Protein AF-A0A355BCC2-F1 (afdb_monomer)

Foldseek 3Di:
DVVQDDCSLVPDPPVSSVVVVVVVVVVVCQVPDPVNVVQLVVCCVPQNPCSNVVSVVVVVVVCLVPVVVPDPDHPVRVVVVVLVVCVVCVVVDDPVCNVCSVVSD

Radius of gyration: 16.19 Å; Cα contacts (8 Å, |Δi|>4): 35; chains: 1; bounding box: 36×30×34 Å

Solvent-accessible surface area (backbone atoms only — not comparable to full-atom values): 6188 Å² total; per-residue (Å²): 96,87,90,54,56,91,71,60,48,72,82,48,59,69,71,58,33,53,51,37,52,50,50,54,51,52,51,53,51,48,68,68,29,67,68,49,46,51,57,28,55,76,35,28,88,85,44,47,86,50,16,55,61,53,48,50,54,51,50,52,49,53,48,64,74,50,37,75,83,79,39,93,65,53,68,68,58,51,53,54,51,51,52,50,52,50,62,79,44,43,89,79,48,53,73,69,53,57,70,47,48,76,78,77,107

Sequence (105 aa):
ADGIRGHDYLIYPDGIRKGIILHRYIDTFTDAHTIFRTSKHRLHERYGHYSGVVIDILYDHFLAKNWTYYSTESLKCFVKRFYALLCENFNILSQKTQRILPTMI

Secondary structure (DSSP, 8-state):
-TTS-TTGGGGS-HHHHHHHHHHHHHHHHHHH-HHHHHHHHHHHHHHGGGHHHHHHHHHHHHHHHTGGGT-SS-HHHHHHHHHHHHHHTGGGS-HHHHHHHHHH-

pLDDT: mean 94.12, std 3.87, range [73.25, 98.12]

Mean predicted aligned error: 3.52 Å

Structure (mmCIF, N/CA/C/O backbone):
data_AF-A0A355BCC2-F1
#
_entry.id   AF-A0A355BCC2-F1
#
loop_
_atom_site.group_PDB
_atom_site.id
_atom_site.type_symbol
_atom_site.label_atom_id
_atom_site.label_alt_id
_atom_site.label_comp_id
_atom_site.label_asym_id
_atom_site.label_entity_id
_atom_site.label_seq_id
_atom_site.pdbx_PDB_ins_code
_atom_site.Cartn_x
_atom_site.Cartn_y
_atom_site.Cartn_z
_atom_site.occupancy
_atom_site.B_iso_or_equiv
_atom_site.auth_seq_id
_atom_site.auth_comp_id
_atom_site.auth_asym_id
_atom_site.auth_atom_id
_atom_site.pdbx_PDB_model_num
ATOM 1 N N . ALA A 1 1 ? -9.805 -0.888 0.073 1.00 73.25 1 ALA A N 1
ATOM 2 C CA . ALA A 1 1 ? -10.478 -0.433 -1.160 1.00 73.25 1 ALA A CA 1
ATOM 3 C C . ALA A 1 1 ? -10.664 -1.584 -2.148 1.00 73.25 1 ALA A C 1
ATOM 5 O O . ALA A 1 1 ? -11.704 -1.654 -2.787 1.00 73.25 1 ALA A O 1
ATOM 6 N N . ASP A 1 2 ? -9.716 -2.519 -2.205 1.00 79.06 2 ASP A N 1
ATOM 7 C CA . ASP A 1 2 ? -9.642 -3.610 -3.194 1.00 79.06 2 ASP A CA 1
ATOM 8 C C . ASP A 1 2 ? -10.858 -4.542 -3.202 1.00 79.06 2 ASP A C 1
ATOM 10 O O . ASP A 1 2 ? -11.262 -5.053 -4.241 1.00 79.06 2 ASP A O 1
ATOM 14 N N . GLY A 1 3 ? -11.474 -4.756 -2.035 1.00 82.81 3 GLY A N 1
ATOM 15 C CA . GLY A 1 3 ? -12.681 -5.578 -1.910 1.00 82.81 3 GLY A CA 1
ATOM 16 C C . GLY A 1 3 ? -13.973 -4.892 -2.365 1.00 82.81 3 GLY A C 1
ATOM 17 O O . GLY A 1 3 ? -15.001 -5.556 -2.448 1.00 82.81 3 GLY A O 1
ATOM 18 N N . ILE A 1 4 ? -13.941 -3.584 -2.636 1.00 86.88 4 ILE A N 1
ATOM 19 C CA . ILE A 1 4 ? -15.114 -2.782 -2.999 1.00 86.88 4 ILE A CA 1
ATOM 20 C C . ILE A 1 4 ? -15.127 -2.657 -4.521 1.00 86.88 4 ILE A C 1
ATOM 22 O O . ILE A 1 4 ? -14.221 -2.055 -5.102 1.00 86.88 4 ILE A O 1
ATOM 26 N N . ARG A 1 5 ? -16.134 -3.236 -5.182 1.00 87.88 5 ARG A N 1
ATOM 27 C CA . ARG A 1 5 ? -16.194 -3.322 -6.648 1.00 87.88 5 ARG A CA 1
ATOM 28 C C . ARG A 1 5 ? -16.913 -2.113 -7.238 1.00 87.88 5 ARG A C 1
ATOM 30 O O . ARG A 1 5 ? -17.816 -1.558 -6.628 1.00 87.88 5 ARG A O 1
ATOM 37 N N . GLY A 1 6 ? -16.490 -1.675 -8.425 1.00 89.94 6 GLY A N 1
ATOM 38 C CA . GLY A 1 6 ?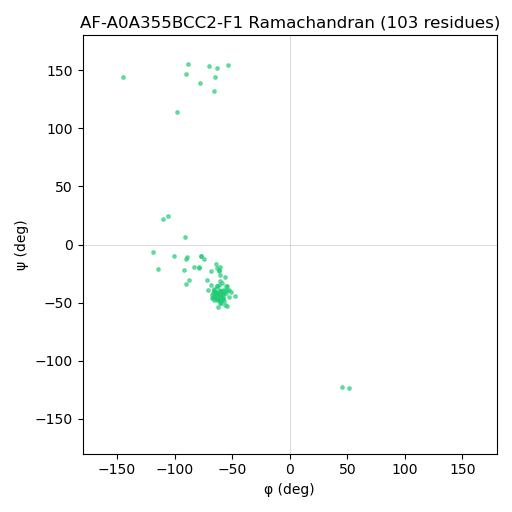 -17.177 -0.631 -9.197 1.00 89.94 6 GLY A CA 1
ATOM 39 C C . GLY A 1 6 ? -17.605 0.584 -8.362 1.00 89.94 6 GLY A C 1
ATOM 40 O O . GLY A 1 6 ? -16.766 1.214 -7.707 1.00 89.94 6 GLY A O 1
ATOM 41 N N . HIS A 1 7 ? -18.911 0.867 -8.382 1.00 90.94 7 HIS A N 1
ATOM 42 C CA . HIS A 1 7 ? -19.565 1.977 -7.682 1.00 90.94 7 HIS A CA 1
ATOM 43 C C . HIS A 1 7 ? -20.063 1.627 -6.270 1.00 90.94 7 HIS A C 1
ATOM 45 O O . HIS A 1 7 ? -20.661 2.481 -5.620 1.00 90.94 7 HIS A O 1
ATOM 51 N N . ASP A 1 8 ? -19.769 0.432 -5.747 1.00 92.19 8 ASP A N 1
ATOM 52 C CA . ASP A 1 8 ? -20.201 0.010 -4.405 1.00 92.19 8 ASP A CA 1
ATOM 53 C C . ASP A 1 8 ? -19.652 0.933 -3.308 1.00 92.19 8 ASP A C 1
ATOM 55 O O . ASP A 1 8 ? -20.203 1.009 -2.217 1.00 92.19 8 ASP A O 1
ATOM 59 N N . TYR A 1 9 ? -18.594 1.700 -3.597 1.00 91.38 9 TYR A N 1
ATOM 60 C CA . TYR A 1 9 ? -18.071 2.699 -2.670 1.00 91.38 9 TYR A CA 1
ATOM 61 C C . TYR A 1 9 ? -19.091 3.804 -2.345 1.00 91.38 9 TYR A C 1
ATOM 63 O O . TYR A 1 9 ? -18.974 4.431 -1.300 1.00 91.38 9 TYR A O 1
ATOM 71 N N . LEU A 1 10 ? -20.105 4.043 -3.186 1.00 93.56 10 LEU A N 1
ATOM 72 C CA . LEU A 1 10 ? -21.100 5.101 -2.977 1.00 93.56 10 LEU A CA 1
ATOM 73 C C . LEU A 1 10 ? -21.926 4.928 -1.695 1.00 93.56 10 LEU A C 1
ATOM 75 O O . LEU A 1 10 ? -22.427 5.929 -1.183 1.00 93.56 10 LEU A O 1
ATOM 79 N N . ILE A 1 11 ? -22.024 3.704 -1.161 1.00 92.44 11 ILE A N 1
ATOM 80 C CA . ILE A 1 11 ? -22.753 3.402 0.084 1.00 92.44 11 ILE A CA 1
ATOM 81 C C . ILE A 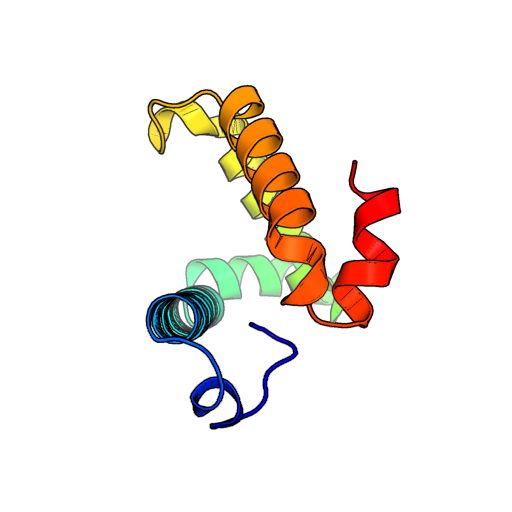1 11 ? -22.010 3.871 1.344 1.00 92.44 11 ILE A C 1
ATOM 83 O O . ILE A 1 11 ? -22.581 3.871 2.432 1.00 92.44 11 ILE A O 1
ATOM 87 N N . TYR A 1 12 ? -20.732 4.238 1.221 1.00 91.12 12 TYR A N 1
ATOM 88 C CA . TYR A 1 12 ? -19.915 4.643 2.357 1.00 91.12 12 TYR A CA 1
ATOM 89 C C . TYR A 1 12 ? -20.027 6.153 2.640 1.00 91.12 12 TYR A C 1
ATOM 91 O O . TYR A 1 12 ? -20.283 6.946 1.730 1.00 91.12 12 TYR A O 1
ATOM 99 N N . PRO A 1 13 ? -19.769 6.585 3.889 1.00 93.19 13 PRO A N 1
ATOM 100 C CA . PRO A 1 13 ? -19.615 7.994 4.240 1.00 93.19 13 PRO A CA 1
ATOM 101 C C . PRO A 1 13 ? -18.570 8.721 3.386 1.00 93.19 13 PRO A C 1
ATOM 103 O O . PRO A 1 13 ? -17.599 8.125 2.918 1.00 93.19 13 PRO A O 1
ATOM 106 N N . ASP A 1 14 ? -18.722 10.039 3.245 1.00 94.88 14 ASP A N 1
ATOM 107 C CA . ASP A 1 14 ? -17.918 10.858 2.330 1.00 94.88 14 ASP A CA 1
ATOM 108 C C . ASP A 1 14 ? -16.397 10.704 2.494 1.00 94.88 14 ASP A C 1
ATOM 110 O O . ASP A 1 14 ? -15.686 10.502 1.509 1.00 94.88 14 ASP A O 1
ATOM 114 N N . GLY A 1 15 ? -15.900 10.714 3.734 1.00 93.50 15 GLY A N 1
ATOM 115 C CA . GLY A 1 15 ? -14.474 10.524 4.012 1.00 93.50 15 GLY A CA 1
ATOM 116 C C . GLY A 1 15 ? -13.948 9.162 3.547 1.00 93.50 15 GLY A C 1
ATOM 117 O O . GLY A 1 15 ? -12.868 9.078 2.964 1.00 93.50 15 GLY A O 1
ATOM 118 N N . ILE A 1 16 ? -14.740 8.101 3.722 1.00 92.75 16 ILE A N 1
ATOM 119 C CA . ILE A 1 16 ? -14.370 6.747 3.292 1.00 92.75 16 ILE A CA 1
ATOM 120 C C . ILE A 1 16 ? -14.410 6.647 1.764 1.00 92.75 16 ILE A C 1
ATOM 122 O O . ILE A 1 16 ? -13.499 6.073 1.171 1.00 92.75 16 ILE A O 1
ATOM 126 N N . ARG A 1 17 ? -15.397 7.269 1.105 1.00 94.81 17 ARG A N 1
ATOM 127 C CA . ARG A 1 17 ? -15.453 7.349 -0.367 1.00 94.81 17 ARG A CA 1
ATOM 128 C C . ARG A 1 17 ? -14.204 7.997 -0.944 1.00 94.81 17 ARG A C 1
ATOM 130 O O . ARG A 1 17 ? -13.592 7.435 -1.849 1.00 94.81 17 ARG A O 1
ATOM 137 N N . LYS A 1 18 ? -13.801 9.145 -0.390 1.00 96.06 18 LYS A N 1
ATOM 138 C CA . LYS A 1 18 ? -12.571 9.846 -0.781 1.00 96.06 18 LYS A CA 1
ATOM 139 C C . LYS A 1 18 ? -11.344 8.959 -0.595 1.00 96.06 18 LYS A C 1
ATOM 141 O O . LYS A 1 18 ? -10.534 8.865 -1.511 1.00 96.06 18 LYS A O 1
ATOM 146 N N . GLY A 1 19 ? -11.248 8.254 0.535 1.00 94.81 19 GLY A N 1
ATOM 147 C CA . GLY A 1 19 ? -10.168 7.296 0.786 1.00 94.81 19 GLY A CA 1
ATOM 148 C C . GLY A 1 19 ? -10.122 6.151 -0.232 1.00 94.81 19 GLY A C 1
ATOM 149 O O . GLY A 1 19 ? -9.052 5.821 -0.732 1.00 94.81 19 GLY A O 1
ATOM 150 N N . ILE A 1 20 ? -11.274 5.581 -0.601 1.00 94.50 20 ILE A N 1
ATOM 151 C CA . ILE A 1 20 ? -11.359 4.509 -1.607 1.00 94.50 20 ILE A CA 1
ATOM 152 C C . ILE A 1 20 ? -10.926 5.006 -2.990 1.00 94.50 20 ILE A C 1
ATOM 154 O O . ILE A 1 20 ? -10.194 4.306 -3.688 1.00 94.50 20 ILE A O 1
ATOM 158 N N . ILE A 1 21 ? -11.366 6.202 -3.392 1.00 95.69 21 ILE A N 1
ATOM 159 C CA . ILE A 1 21 ? -10.980 6.805 -4.675 1.00 95.69 21 ILE A CA 1
ATOM 160 C C . ILE A 1 21 ? -9.477 7.094 -4.695 1.00 95.69 21 ILE A C 1
ATOM 162 O O . ILE A 1 21 ? -8.809 6.749 -5.667 1.00 95.69 21 ILE A O 1
ATOM 166 N N . LEU A 1 22 ? -8.942 7.683 -3.621 1.00 96.75 22 LEU A N 1
ATOM 167 C CA . LEU A 1 22 ? -7.518 7.986 -3.503 1.00 96.75 22 LEU A CA 1
ATOM 168 C C . LEU A 1 22 ? -6.664 6.719 -3.598 1.00 96.75 22 LEU A C 1
ATOM 170 O O . LEU A 1 22 ? -5.697 6.703 -4.351 1.00 96.75 22 LEU A O 1
ATOM 174 N N . HIS A 1 23 ? -7.052 5.652 -2.896 1.00 95.12 23 HIS A N 1
ATOM 175 C CA . HIS A 1 23 ? -6.390 4.349 -2.984 1.00 95.12 23 HIS A CA 1
ATOM 176 C C . HIS A 1 23 ? -6.322 3.858 -4.435 1.00 95.12 23 HIS A C 1
ATOM 178 O O . HIS A 1 23 ? -5.244 3.587 -4.947 1.00 95.12 23 HIS A O 1
ATOM 184 N N . ARG A 1 24 ? -7.464 3.821 -5.137 1.00 95.25 24 ARG A N 1
ATOM 185 C CA . ARG A 1 24 ? -7.522 3.369 -6.541 1.00 95.25 24 ARG A CA 1
ATOM 186 C C . ARG A 1 24 ? -6.675 4.235 -7.474 1.00 95.25 24 ARG A C 1
ATOM 188 O O . ARG A 1 24 ? -6.119 3.721 -8.443 1.00 95.25 24 ARG A O 1
ATOM 195 N N . TYR A 1 25 ? -6.602 5.539 -7.210 1.00 96.38 25 TYR A N 1
ATOM 196 C CA . TYR A 1 25 ? -5.757 6.454 -7.972 1.00 96.38 25 TYR A CA 1
ATOM 197 C C . TYR A 1 25 ? -4.272 6.136 -7.781 1.00 96.38 25 TYR A C 1
ATOM 199 O O . TYR A 1 25 ? -3.544 6.068 -8.769 1.00 96.38 25 TYR A O 1
ATOM 207 N N . ILE A 1 26 ? -3.841 5.904 -6.536 1.00 95.19 26 ILE A N 1
ATOM 208 C CA . ILE A 1 26 ? -2.460 5.518 -6.222 1.00 95.19 26 ILE A CA 1
ATOM 209 C C . ILE A 1 26 ? -2.115 4.202 -6.925 1.00 95.19 26 ILE A C 1
ATOM 211 O O . ILE A 1 26 ? -1.138 4.187 -7.667 1.00 95.19 26 ILE A O 1
ATOM 215 N N . ASP A 1 27 ? -2.950 3.167 -6.787 1.00 94.06 27 ASP A N 1
ATOM 216 C CA . ASP A 1 27 ? -2.740 1.862 -7.436 1.00 94.06 27 ASP A CA 1
ATOM 217 C C . ASP A 1 27 ? -2.638 1.992 -8.960 1.00 94.06 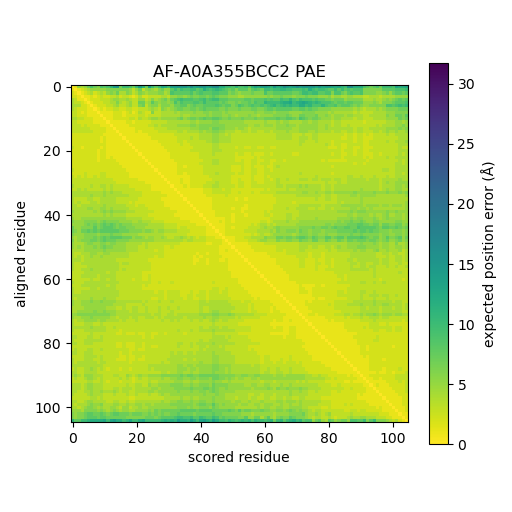27 ASP A C 1
ATOM 219 O O . ASP A 1 27 ? -1.727 1.467 -9.592 1.00 94.06 27 ASP A O 1
ATOM 223 N N . THR A 1 28 ? -3.557 2.744 -9.574 1.00 95.38 28 THR A N 1
ATOM 224 C CA . THR A 1 28 ? -3.549 2.949 -11.031 1.00 95.38 28 THR A CA 1
ATOM 225 C C . THR A 1 28 ? -2.281 3.672 -11.475 1.00 95.38 28 THR A C 1
ATOM 227 O O . THR A 1 28 ? -1.685 3.321 -12.495 1.00 95.38 28 THR A O 1
ATOM 230 N N . PHE A 1 29 ? -1.861 4.689 -10.718 1.00 95.69 29 PHE A N 1
ATOM 231 C CA . PHE A 1 29 ? -0.641 5.429 -10.997 1.00 95.69 29 PHE A CA 1
ATOM 232 C C . PHE A 1 29 ? 0.593 4.525 -10.897 1.00 95.69 29 PHE A C 1
ATOM 234 O O . PHE A 1 29 ? 1.410 4.528 -11.818 1.00 95.69 29 PHE A O 1
ATOM 241 N N . THR A 1 30 ? 0.727 3.733 -9.829 1.00 94.12 30 THR A N 1
ATOM 242 C CA . THR A 1 30 ? 1.882 2.849 -9.621 1.00 94.12 30 THR A CA 1
ATOM 243 C C . THR A 1 30 ? 1.917 1.712 -10.636 1.00 94.12 30 THR A C 1
ATOM 245 O O . THR A 1 30 ? 2.955 1.515 -11.268 1.00 94.12 30 THR A O 1
ATOM 248 N N . ASP A 1 31 ? 0.795 1.035 -10.888 1.00 92.44 31 ASP A N 1
ATOM 249 C CA . ASP A 1 31 ? 0.707 -0.078 -11.843 1.00 92.44 31 ASP A CA 1
ATOM 250 C C . ASP A 1 31 ? 1.018 0.349 -13.284 1.00 92.44 31 ASP A C 1
ATOM 252 O O . ASP A 1 31 ? 1.630 -0.400 -14.059 1.00 92.44 31 ASP A O 1
ATOM 256 N N . ALA A 1 32 ? 0.616 1.566 -13.661 1.00 95.19 32 ALA A N 1
ATOM 257 C CA . ALA A 1 32 ? 0.908 2.130 -14.973 1.00 95.19 32 ALA A CA 1
ATOM 258 C C . ALA A 1 32 ? 2.343 2.673 -15.084 1.00 95.19 32 ALA A C 1
ATOM 260 O O . ALA A 1 32 ? 2.856 2.814 -16.200 1.00 95.19 32 ALA A O 1
ATOM 261 N N . HIS A 1 33 ? 3.011 2.962 -13.963 1.00 97.19 33 HIS A N 1
ATOM 262 C CA . HIS A 1 33 ? 4.311 3.616 -13.967 1.00 97.19 33 HIS A CA 1
ATOM 263 C C . HIS A 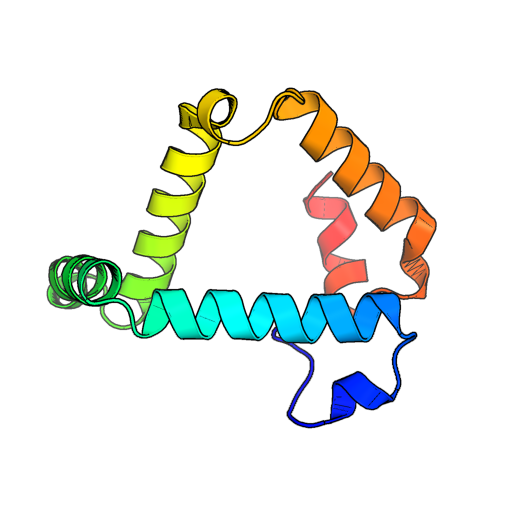1 33 ? 5.397 2.728 -14.591 1.00 97.19 33 HIS A C 1
ATOM 265 O O . HIS A 1 33 ? 5.589 1.561 -14.235 1.00 97.19 33 HIS A O 1
ATOM 271 N N . THR A 1 34 ? 6.184 3.301 -15.503 1.00 97.12 34 THR A N 1
ATOM 272 C CA . THR A 1 34 ? 7.220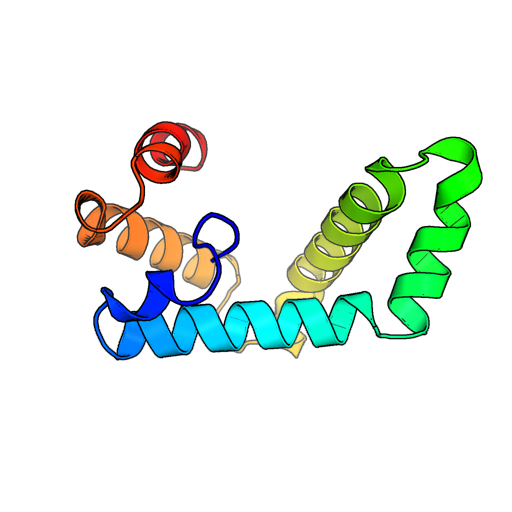 2.577 -16.263 1.00 97.12 34 THR A CA 1
ATOM 273 C C . THR A 1 34 ? 8.256 1.912 -15.355 1.00 97.12 34 THR A C 1
ATOM 275 O O . THR A 1 34 ? 8.652 0.770 -15.598 1.00 97.12 34 THR A O 1
ATOM 278 N N . ILE A 1 35 ? 8.656 2.583 -14.271 1.00 96.31 35 ILE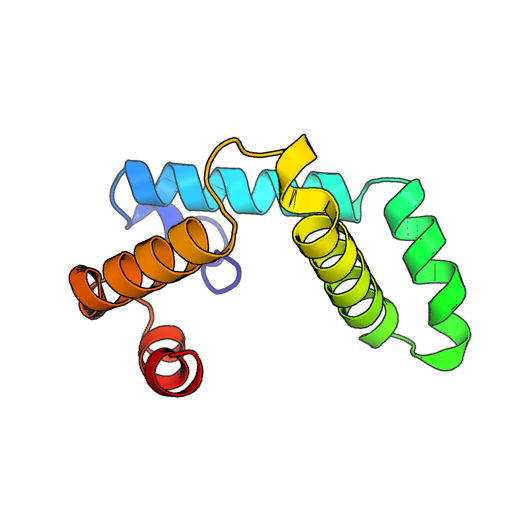 A N 1
ATOM 279 C CA . ILE A 1 35 ? 9.607 2.050 -13.278 1.00 96.31 35 ILE A CA 1
ATOM 280 C C . ILE A 1 35 ? 9.046 0.815 -12.558 1.00 96.31 35 ILE A C 1
ATOM 282 O O . ILE A 1 35 ? 9.762 -0.181 -12.407 1.00 96.31 35 ILE A O 1
ATOM 286 N N . PHE A 1 36 ? 7.772 0.841 -12.160 1.00 95.50 36 PHE A N 1
ATOM 287 C CA . PHE A 1 36 ? 7.131 -0.296 -11.501 1.00 95.50 36 PHE A CA 1
ATOM 288 C C . PHE A 1 36 ? 7.031 -1.486 -12.458 1.00 95.50 36 PHE A C 1
ATOM 290 O O . PHE A 1 36 ? 7.495 -2.583 -12.144 1.00 95.50 36 PHE A O 1
ATOM 297 N N . ARG A 1 37 ? 6.556 -1.254 -13.690 1.00 95.50 37 ARG A N 1
ATOM 298 C CA . ARG A 1 37 ? 6.469 -2.290 -14.734 1.00 95.50 37 ARG A CA 1
ATOM 299 C C . ARG A 1 37 ? 7.824 -2.912 -15.058 1.00 95.50 37 ARG A C 1
ATOM 301 O O . ARG A 1 37 ? 7.921 -4.130 -15.194 1.00 95.50 37 ARG A O 1
ATOM 308 N N . THR A 1 38 ? 8.872 -2.093 -15.132 1.00 96.81 38 THR A N 1
ATOM 309 C CA . THR A 1 38 ? 10.250 -2.564 -15.336 1.00 96.81 38 THR A CA 1
ATOM 310 C C . THR A 1 38 ? 10.706 -3.438 -14.169 1.00 96.81 38 THR A C 1
ATOM 312 O O . THR A 1 38 ? 11.283 -4.502 -14.379 1.00 96.81 38 THR A O 1
ATOM 315 N N . SER A 1 39 ? 10.417 -3.022 -12.935 1.00 95.75 39 SER A N 1
ATOM 316 C CA . SER A 1 39 ? 10.766 -3.780 -11.730 1.00 95.75 39 SER A CA 1
ATOM 317 C C . SER A 1 39 ? 10.053 -5.134 -11.695 1.00 95.75 39 SER A C 1
ATOM 319 O O . SER A 1 39 ? 10.700 -6.162 -11.506 1.00 95.75 39 SER A O 1
ATOM 321 N N . LYS A 1 40 ? 8.749 -5.153 -11.986 1.00 95.12 40 LYS A N 1
ATOM 322 C CA . LYS A 1 40 ? 7.939 -6.374 -12.085 1.00 95.12 40 LYS A CA 1
ATOM 323 C C . LYS A 1 40 ? 8.451 -7.316 -13.177 1.00 95.12 40 LYS A C 1
ATOM 325 O O . LYS A 1 40 ? 8.581 -8.514 -12.939 1.00 95.12 40 LYS A O 1
ATOM 330 N N . HIS A 1 41 ? 8.796 -6.783 -14.352 1.00 95.94 41 HIS A N 1
ATOM 331 C CA . HIS A 1 41 ? 9.292 -7.578 -15.478 1.00 95.94 41 HIS A CA 1
ATOM 332 C C . HIS A 1 41 ? 10.587 -8.335 -15.146 1.00 95.94 41 HIS A C 1
ATOM 334 O O . HIS A 1 41 ? 10.688 -9.515 -15.469 1.00 95.94 41 HIS A O 1
ATOM 340 N N . ARG A 1 42 ? 11.524 -7.713 -14.412 1.00 95.88 42 ARG A N 1
ATOM 341 C CA . ARG A 1 42 ? 12.772 -8.366 -13.953 1.00 95.88 42 ARG A CA 1
ATOM 342 C C . ARG A 1 42 ? 12.530 -9.635 -13.130 1.00 95.88 42 ARG A C 1
ATOM 344 O O . ARG A 1 42 ? 13.385 -10.510 -13.093 1.00 95.88 42 ARG A O 1
ATOM 351 N N . LEU A 1 43 ? 11.392 -9.718 -12.444 1.00 95.88 43 LEU A N 1
ATOM 352 C CA . LEU A 1 43 ? 11.028 -10.836 -11.573 1.00 95.88 43 LEU A CA 1
ATOM 353 C C . LEU A 1 43 ? 10.055 -11.819 -12.237 1.00 95.88 43 LEU A C 1
ATOM 355 O O . LEU A 1 43 ? 9.801 -12.893 -11.691 1.00 95.88 43 LEU A O 1
ATOM 359 N N . HIS A 1 44 ? 9.501 -11.469 -13.398 1.00 95.50 44 HIS A N 1
ATOM 360 C CA . HIS A 1 44 ? 8.421 -12.224 -14.023 1.00 95.50 44 HIS A CA 1
ATOM 361 C C . HIS A 1 44 ? 8.853 -13.627 -14.459 1.00 95.50 44 HIS A C 1
ATOM 363 O O . HIS A 1 44 ? 8.096 -14.571 -14.265 1.00 95.50 44 HIS A O 1
ATOM 369 N N . GLU A 1 45 ? 10.066 -13.785 -14.993 1.00 95.75 45 GLU A N 1
ATOM 370 C CA . GLU A 1 45 ? 10.581 -15.090 -15.433 1.00 95.75 45 GLU A CA 1
ATOM 371 C C . GLU A 1 45 ? 10.574 -16.127 -14.301 1.00 95.75 45 GLU A C 1
ATOM 373 O O . GLU A 1 45 ? 10.162 -17.266 -14.495 1.00 95.75 45 GLU A O 1
ATOM 378 N N . ARG A 1 46 ? 10.973 -15.716 -13.092 1.00 95.50 46 ARG A N 1
ATOM 379 C CA . ARG A 1 46 ? 11.105 -16.616 -11.942 1.00 95.50 46 ARG A CA 1
ATOM 380 C C . ARG A 1 46 ? 9.830 -16.746 -11.110 1.00 95.50 46 ARG A C 1
ATOM 382 O O . ARG A 1 46 ? 9.594 -17.801 -10.530 1.00 95.50 46 ARG A O 1
ATOM 389 N N . TYR A 1 47 ? 9.042 -15.677 -11.003 1.00 95.81 47 TYR A N 1
ATOM 390 C CA . TYR A 1 47 ? 7.933 -15.594 -10.045 1.00 95.81 47 TYR A CA 1
ATOM 391 C C . TYR A 1 47 ? 6.555 -15.409 -10.699 1.00 95.81 47 TYR A C 1
ATOM 393 O O . TYR A 1 47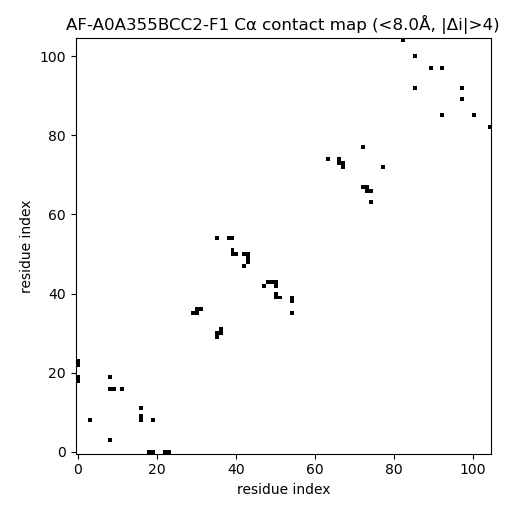 ? 5.541 -15.450 -10.002 1.00 95.81 47 TYR A O 1
ATOM 401 N N . GLY A 1 48 ? 6.484 -15.213 -12.020 1.00 94.75 48 GLY A N 1
ATOM 402 C CA . GLY A 1 48 ? 5.235 -15.090 -12.775 1.00 94.75 48 GLY A CA 1
ATOM 403 C C . GLY A 1 48 ? 4.280 -14.060 -12.169 1.00 94.75 48 GLY A C 1
ATOM 404 O O . GLY A 1 48 ? 4.647 -12.902 -11.947 1.00 94.75 48 GLY A O 1
ATOM 405 N N . HIS A 1 49 ? 3.058 -14.492 -11.844 1.00 90.25 49 HIS A N 1
ATOM 406 C CA . HIS A 1 49 ? 2.026 -13.650 -11.226 1.00 90.25 49 HIS A CA 1
ATOM 407 C C . HIS A 1 49 ? 2.428 -13.063 -9.863 1.00 90.25 49 HIS A C 1
ATOM 409 O O . HIS A 1 49 ? 1.959 -11.981 -9.515 1.00 90.25 49 HIS A O 1
ATOM 415 N N . TYR A 1 50 ? 3.336 -13.711 -9.124 1.00 95.31 50 TYR A N 1
ATOM 416 C CA . TYR A 1 50 ? 3.815 -13.218 -7.829 1.00 95.31 50 TYR A CA 1
ATOM 417 C C . TYR A 1 50 ? 4.828 -12.076 -7.950 1.00 95.31 50 TYR A C 1
ATOM 419 O O . TYR A 1 50 ? 5.130 -11.433 -6.950 1.00 95.31 50 TYR A O 1
ATOM 427 N N . SER A 1 51 ? 5.323 -11.775 -9.156 1.00 95.31 51 SER A N 1
ATOM 428 C CA . SER A 1 51 ? 6.245 -10.652 -9.383 1.00 95.31 51 SER A CA 1
ATOM 429 C C . SER A 1 51 ? 5.714 -9.323 -8.838 1.00 95.31 51 SER A C 1
ATOM 431 O O . SER A 1 51 ? 6.488 -8.573 -8.258 1.00 95.31 51 SER A O 1
ATOM 433 N N . GLY A 1 52 ? 4.408 -9.052 -8.972 1.00 93.00 52 GLY A N 1
ATOM 434 C CA . GLY A 1 52 ? 3.779 -7.849 -8.409 1.00 93.00 52 GLY A CA 1
ATOM 435 C C . GLY A 1 52 ? 3.880 -7.815 -6.886 1.00 93.00 52 GLY A C 1
ATOM 436 O O . GLY A 1 52 ? 4.486 -6.904 -6.341 1.00 93.00 52 GLY A O 1
ATOM 437 N N . VAL A 1 53 ? 3.423 -8.887 -6.230 1.00 93.69 53 VAL A N 1
ATOM 438 C CA . VAL A 1 53 ? 3.455 -9.031 -4.763 1.00 93.69 53 VAL A CA 1
ATOM 439 C C . VAL A 1 53 ? 4.867 -8.844 -4.204 1.00 93.69 53 VAL A C 1
ATOM 441 O O . VAL A 1 53 ? 5.056 -8.195 -3.180 1.00 93.69 53 VAL A O 1
ATOM 444 N N . VAL A 1 54 ? 5.880 -9.399 -4.875 1.00 95.75 54 VAL A N 1
ATOM 445 C CA . VAL A 1 54 ? 7.277 -9.244 -4.445 1.00 95.75 54 VAL A CA 1
ATOM 446 C C . VAL A 1 54 ? 7.741 -7.791 -4.570 1.00 95.75 54 VAL A C 1
ATOM 448 O O . VAL A 1 54 ? 8.423 -7.301 -3.672 1.00 95.75 54 VAL A O 1
ATOM 451 N N . ILE A 1 55 ? 7.388 -7.094 -5.656 1.00 95.81 55 ILE A N 1
ATOM 452 C CA . ILE A 1 55 ? 7.731 -5.674 -5.817 1.00 95.81 55 ILE A CA 1
ATOM 453 C C . ILE A 1 55 ? 7.035 -4.813 -4.764 1.00 95.81 55 ILE A C 1
ATOM 455 O O . ILE A 1 55 ? 7.700 -3.948 -4.199 1.00 95.81 55 ILE A O 1
ATOM 459 N N . ASP A 1 56 ? 5.768 -5.083 -4.449 1.00 94.38 56 ASP A N 1
ATOM 460 C CA . ASP A 1 56 ? 5.030 -4.338 -3.423 1.00 94.38 56 ASP A CA 1
ATOM 461 C C . ASP A 1 56 ? 5.716 -4.465 -2.056 1.00 94.38 56 ASP A C 1
ATOM 463 O O . ASP A 1 56 ? 6.056 -3.457 -1.439 1.00 94.38 56 ASP A O 1
ATOM 467 N N . ILE A 1 57 ? 6.070 -5.691 -1.640 1.00 95.38 57 ILE A N 1
ATOM 468 C CA . ILE A 1 57 ? 6.818 -5.934 -0.391 1.00 95.38 57 ILE A CA 1
ATOM 469 C C . ILE A 1 57 ? 8.158 -5.181 -0.386 1.00 95.38 57 ILE A C 1
ATOM 471 O O . ILE A 1 57 ? 8.559 -4.618 0.636 1.00 95.38 57 ILE A O 1
ATOM 475 N N . LEU A 1 58 ? 8.876 -5.171 -1.515 1.00 96.00 58 LEU A N 1
ATOM 476 C CA . LEU A 1 58 ? 10.143 -4.448 -1.627 1.00 96.00 58 LEU A CA 1
ATOM 477 C C . LEU A 1 58 ? 9.943 -2.934 -1.502 1.00 96.00 58 LEU A C 1
ATOM 479 O O . LEU A 1 58 ? 10.724 -2.273 -0.818 1.00 96.00 58 LEU A O 1
ATOM 483 N N . TYR A 1 59 ? 8.920 -2.375 -2.146 1.00 95.31 59 TYR A N 1
ATOM 484 C CA . TYR A 1 59 ? 8.638 -0.941 -2.101 1.00 95.31 59 TYR A CA 1
ATOM 485 C C . TYR A 1 59 ? 8.190 -0.512 -0.704 1.00 95.31 59 TYR A C 1
ATOM 487 O O . TYR A 1 59 ? 8.736 0.459 -0.179 1.00 95.31 59 TYR A O 1
ATOM 495 N N . ASP A 1 60 ? 7.316 -1.283 -0.056 1.00 95.12 60 ASP A N 1
ATOM 496 C CA . ASP A 1 60 ? 6.905 -1.054 1.331 1.00 95.12 60 ASP A CA 1
ATOM 497 C C . ASP A 1 60 ? 8.098 -1.116 2.290 1.00 95.12 60 ASP A C 1
ATOM 499 O O . ASP A 1 60 ? 8.235 -0.273 3.181 1.00 95.12 60 ASP A O 1
ATOM 503 N N . HIS A 1 61 ? 9.023 -2.060 2.080 1.00 97.19 61 HIS A N 1
ATOM 504 C CA . HIS A 1 61 ? 10.257 -2.127 2.860 1.00 97.19 61 HIS A CA 1
ATOM 505 C C . HIS A 1 61 ? 11.091 -0.849 2.716 1.00 97.19 61 HIS A C 1
ATOM 507 O O . HIS A 1 61 ? 11.547 -0.293 3.718 1.00 97.19 61 HIS A O 1
ATOM 513 N N . PHE A 1 62 ? 11.297 -0.360 1.489 1.00 97.00 62 PHE A N 1
ATOM 514 C CA . PHE A 1 62 ? 12.058 0.869 1.274 1.00 97.00 62 PHE A CA 1
ATOM 515 C C . PHE A 1 62 ? 11.328 2.107 1.793 1.00 97.00 62 PHE A C 1
ATOM 517 O O . PHE A 1 62 ? 11.996 2.993 2.326 1.00 97.00 62 PHE A O 1
ATOM 524 N N . LEU A 1 63 ? 9.999 2.167 1.704 1.00 96.62 63 LEU A N 1
ATOM 525 C CA . LEU A 1 63 ? 9.200 3.232 2.307 1.00 96.62 63 LEU A CA 1
ATOM 526 C C . LEU A 1 63 ? 9.385 3.248 3.829 1.00 96.62 63 LEU A C 1
ATOM 528 O O . LEU A 1 63 ? 9.720 4.286 4.395 1.00 96.62 63 LEU A O 1
ATOM 532 N N . ALA A 1 64 ? 9.237 2.096 4.485 1.00 97.38 64 ALA A N 1
ATOM 533 C CA . ALA A 1 64 ? 9.389 1.966 5.930 1.00 97.38 64 ALA A CA 1
ATOM 534 C C . ALA A 1 64 ? 10.821 2.280 6.393 1.00 97.38 64 ALA A C 1
ATOM 536 O O . ALA A 1 64 ? 11.020 3.001 7.371 1.00 97.38 64 ALA A O 1
ATOM 537 N N . LYS A 1 65 ? 11.832 1.786 5.668 1.00 97.94 65 LYS A N 1
ATOM 538 C CA . LYS A 1 65 ? 13.249 2.050 5.959 1.00 97.94 65 LYS A CA 1
ATOM 539 C C . LYS A 1 65 ? 13.602 3.534 5.828 1.00 97.94 65 LYS A C 1
ATOM 541 O O . LYS A 1 65 ? 14.419 4.032 6.594 1.00 97.94 65 LYS A O 1
ATOM 546 N N . ASN A 1 66 ? 12.990 4.228 4.870 1.00 98.06 66 ASN A N 1
ATOM 547 C CA . ASN A 1 66 ? 13.242 5.637 4.557 1.00 98.06 66 ASN A CA 1
ATOM 548 C C . ASN A 1 66 ? 12.106 6.555 5.048 1.00 98.06 66 ASN A C 1
ATOM 550 O O . ASN A 1 66 ? 11.903 7.643 4.516 1.00 98.06 66 ASN A O 1
ATOM 554 N N . TRP A 1 67 ? 11.351 6.132 6.060 1.00 98.12 67 TRP A N 1
ATOM 555 C CA . TRP A 1 67 ? 10.115 6.794 6.483 1.00 98.12 67 TRP A CA 1
ATOM 556 C C . TRP A 1 67 ? 10.279 8.286 6.815 1.00 98.12 67 TRP A C 1
ATOM 558 O O . TRP A 1 67 ? 9.418 9.101 6.489 1.00 98.12 67 TRP A O 1
ATOM 568 N N . THR A 1 68 ? 11.417 8.665 7.401 1.00 97.75 68 THR A N 1
ATOM 569 C CA . THR A 1 68 ? 11.720 10.044 7.818 1.00 97.75 68 THR A CA 1
ATOM 570 C C . THR A 1 68 ? 11.813 11.042 6.664 1.00 97.75 68 THR A C 1
ATOM 572 O O . THR A 1 68 ? 11.749 12.242 6.904 1.00 97.75 68 THR A O 1
ATOM 575 N N . TYR A 1 69 ? 11.966 10.577 5.421 1.00 98.00 69 TYR A N 1
ATOM 576 C CA . TYR A 1 69 ? 11.920 11.449 4.243 1.00 98.00 69 TYR A CA 1
ATOM 577 C C . TYR A 1 69 ? 10.488 11.826 3.840 1.00 98.00 69 TYR A C 1
ATOM 579 O O . TYR A 1 69 ? 10.297 12.805 3.123 1.00 98.00 69 TYR A O 1
ATOM 587 N N . TYR A 1 70 ? 9.490 11.062 4.291 1.00 96.25 70 TYR A N 1
ATOM 588 C CA . TYR A 1 70 ? 8.096 11.188 3.856 1.00 96.25 70 TYR A CA 1
ATOM 589 C C . TYR A 1 70 ? 7.154 11.651 4.967 1.00 96.25 70 TYR A C 1
ATOM 591 O O . TYR A 1 70 ? 6.070 12.155 4.681 1.00 96.25 70 TYR A O 1
ATOM 599 N N . SER A 1 71 ? 7.542 11.481 6.231 1.00 97.06 71 SER A N 1
ATOM 600 C CA . SER A 1 71 ? 6.724 11.863 7.378 1.00 97.06 71 SER A CA 1
ATOM 601 C C . SER A 1 71 ? 7.574 12.376 8.533 1.00 97.06 71 SER A C 1
ATOM 603 O O . SER A 1 71 ? 8.664 11.873 8.805 1.00 97.06 71 SER A O 1
ATOM 605 N N . THR A 1 72 ? 7.037 13.367 9.243 1.00 97.31 72 THR A N 1
ATOM 606 C CA . THR A 1 72 ? 7.594 13.884 10.500 1.00 97.31 72 THR A CA 1
ATOM 607 C C . THR A 1 72 ? 7.173 13.048 11.712 1.00 97.31 72 THR A C 1
ATOM 609 O O . THR A 1 72 ? 7.820 13.100 12.757 1.00 97.31 72 THR A O 1
ATOM 612 N N . GLU A 1 73 ? 6.107 12.252 11.594 1.00 97.75 73 GLU A N 1
ATOM 613 C CA . GLU A 1 73 ? 5.688 11.295 12.619 1.00 97.75 73 GLU A CA 1
ATOM 614 C C . GLU A 1 73 ? 6.579 10.050 12.552 1.00 97.75 73 GLU A C 1
ATOM 616 O O . GLU A 1 73 ? 6.859 9.551 11.467 1.00 97.75 73 GLU A O 1
ATOM 621 N N . SER A 1 74 ? 7.000 9.489 13.691 1.00 98.00 74 SER A N 1
ATOM 622 C CA . SER A 1 74 ? 7.746 8.222 13.668 1.00 98.00 74 SER A CA 1
ATOM 623 C C . SER A 1 74 ? 6.878 7.071 13.145 1.00 98.00 74 SER A C 1
ATOM 625 O O . SER A 1 74 ? 5.693 6.986 13.475 1.00 98.00 74 SER A O 1
ATOM 627 N N . LEU A 1 75 ? 7.476 6.130 12.405 1.00 97.69 75 LEU A N 1
ATOM 628 C CA . LEU A 1 75 ? 6.758 4.961 11.881 1.00 97.69 75 LEU A CA 1
ATOM 629 C C . LEU A 1 75 ? 6.046 4.181 12.999 1.00 97.69 75 LEU A C 1
ATOM 631 O O . LEU A 1 75 ? 4.906 3.757 12.841 1.00 97.69 75 LEU A O 1
ATOM 635 N N . LYS A 1 76 ? 6.683 4.056 14.171 1.00 97.06 76 LYS A N 1
ATOM 636 C CA . LYS A 1 76 ? 6.099 3.395 15.348 1.00 97.06 76 LYS A CA 1
ATOM 637 C C . LYS A 1 76 ? 4.831 4.100 15.842 1.00 97.06 76 LYS A C 1
ATOM 639 O O . LYS A 1 76 ? 3.857 3.428 16.176 1.00 97.06 76 LYS A O 1
ATOM 644 N N . CYS A 1 77 ? 4.840 5.433 15.902 1.00 98.00 77 CYS A N 1
ATOM 645 C CA . CYS A 1 77 ? 3.665 6.213 16.298 1.00 98.00 77 CYS A CA 1
ATOM 646 C C . CYS A 1 77 ? 2.542 6.078 15.268 1.00 98.00 77 CYS A C 1
ATOM 648 O O . CYS A 1 77 ? 1.409 5.789 15.653 1.00 98.00 77 CYS A O 1
ATOM 650 N N . PHE A 1 78 ? 2.882 6.184 13.980 1.00 97.56 78 PHE A N 1
ATOM 651 C CA . PHE A 1 78 ? 1.938 6.009 12.882 1.00 97.56 78 PHE A CA 1
ATOM 652 C C . PHE A 1 78 ? 1.243 4.642 12.949 1.00 97.56 78 PHE A C 1
ATOM 654 O O . PHE A 1 78 ? 0.016 4.582 12.974 1.00 97.56 78 PHE A O 1
ATOM 661 N N . VAL A 1 79 ? 2.010 3.550 13.060 1.00 96.19 79 VAL A N 1
ATOM 662 C CA . VAL A 1 79 ? 1.473 2.179 13.135 1.00 96.19 79 VAL A CA 1
ATOM 663 C C . VAL A 1 79 ? 0.576 2.000 14.361 1.00 96.19 79 VAL A C 1
ATOM 665 O O . VAL A 1 79 ? -0.532 1.480 14.243 1.00 96.19 79 VAL A O 1
ATOM 668 N N . LYS A 1 80 ? 1.000 2.491 15.536 1.00 96.44 80 LYS A N 1
ATOM 669 C CA . LYS A 1 80 ? 0.185 2.420 16.759 1.00 96.44 80 LYS A CA 1
ATOM 670 C C . LYS A 1 80 ? -1.150 3.149 16.588 1.00 96.44 80 LYS A C 1
ATOM 672 O O . LYS A 1 80 ? -2.193 2.619 16.965 1.00 96.44 80 LYS A O 1
ATOM 677 N N . ARG A 1 81 ? -1.118 4.357 16.019 1.00 97.31 81 ARG A N 1
ATOM 678 C CA . ARG A 1 81 ? -2.313 5.167 15.758 1.00 97.31 81 ARG A CA 1
ATOM 679 C C . ARG A 1 81 ? -3.220 4.503 14.724 1.00 97.31 81 ARG A C 1
ATOM 681 O O . ARG A 1 81 ? -4.431 4.494 14.903 1.00 97.31 81 ARG A O 1
ATOM 688 N N . PHE A 1 82 ? -2.646 3.905 13.684 1.00 95.75 82 PHE A N 1
ATOM 689 C CA . PHE A 1 82 ? -3.385 3.158 12.672 1.00 95.75 82 PHE A CA 1
ATOM 690 C C . PHE A 1 82 ? -4.130 1.955 13.270 1.00 95.75 82 PHE A C 1
ATOM 692 O O . PHE A 1 82 ? -5.326 1.805 13.033 1.00 95.75 82 PHE A O 1
ATOM 699 N N . TYR A 1 83 ? -3.475 1.140 14.101 1.00 95.69 83 TYR A N 1
ATOM 700 C CA . TYR A 1 83 ? -4.138 0.008 14.758 1.00 95.69 83 TYR A CA 1
ATOM 701 C C . TYR A 1 83 ? -5.217 0.440 15.753 1.00 95.69 83 TYR A C 1
ATOM 703 O O . TYR A 1 83 ? -6.286 -0.166 15.774 1.00 95.69 83 TYR A O 1
ATOM 711 N N . ALA A 1 84 ? -4.993 1.518 16.512 1.00 96.25 84 ALA A N 1
ATOM 712 C CA . ALA A 1 84 ? -6.029 2.089 17.371 1.00 96.25 84 ALA A CA 1
ATOM 713 C C . ALA A 1 84 ? -7.270 2.497 16.559 1.00 96.25 84 ALA A C 1
ATOM 715 O O . ALA A 1 84 ? -8.380 2.096 16.902 1.00 96.25 84 ALA A O 1
ATOM 716 N N . LEU A 1 85 ? -7.076 3.179 15.423 1.00 95.12 85 LEU A N 1
ATOM 717 C CA . LEU A 1 85 ? -8.169 3.563 14.526 1.00 95.12 85 LEU A CA 1
ATOM 718 C C . LEU A 1 85 ? -8.948 2.351 13.996 1.00 95.12 85 LEU A C 1
ATOM 720 O O . LEU A 1 85 ? -10.174 2.417 13.920 1.00 95.12 85 LEU A O 1
ATOM 724 N N . LEU A 1 86 ? -8.275 1.248 13.643 1.00 94.62 86 LEU A N 1
ATOM 725 C CA . LEU A 1 86 ? -8.954 0.023 13.203 1.00 94.62 86 LEU A CA 1
ATOM 726 C C . LEU A 1 86 ? -9.815 -0.589 14.314 1.00 94.62 86 LEU A C 1
ATOM 728 O O . LEU A 1 86 ? -10.939 -1.009 14.042 1.00 94.62 86 LEU A O 1
ATOM 732 N N . CYS A 1 87 ? -9.316 -0.613 15.551 1.00 95.25 87 CYS A N 1
ATOM 733 C CA . CYS A 1 87 ? -10.064 -1.113 16.704 1.00 95.25 87 CYS A CA 1
ATOM 734 C C . CYS A 1 87 ? -11.271 -0.224 17.039 1.00 95.25 87 CYS A C 1
ATOM 736 O O . CYS A 1 87 ? -12.376 -0.732 17.210 1.00 95.25 87 CYS A O 1
ATOM 738 N N . GLU A 1 88 ? -11.085 1.098 17.077 1.00 96.06 88 GLU A N 1
ATOM 739 C CA . GLU A 1 88 ? -12.152 2.077 17.344 1.00 96.06 88 GLU A CA 1
ATOM 740 C C . GLU A 1 88 ? -13.278 2.004 16.304 1.00 96.06 88 GLU A C 1
ATOM 742 O O . GLU A 1 88 ? -14.446 2.234 16.614 1.00 96.06 88 GLU A O 1
ATOM 747 N N . ASN A 1 89 ? -12.933 1.640 15.067 1.00 93.62 89 ASN A N 1
ATOM 748 C CA . ASN A 1 89 ? -13.844 1.602 13.929 1.00 93.62 89 ASN A CA 1
ATOM 749 C C . ASN A 1 89 ? -14.165 0.169 13.470 1.00 93.62 89 ASN A C 1
ATOM 751 O O . ASN A 1 89 ? -14.583 -0.043 12.333 1.00 93.62 89 ASN A O 1
ATOM 755 N N . PHE A 1 90 ? -14.006 -0.833 14.338 1.00 93.94 90 PHE A N 1
ATOM 756 C CA . PHE A 1 90 ? -14.126 -2.249 13.970 1.00 93.94 90 PHE A CA 1
ATOM 757 C C . PHE A 1 90 ? -15.423 -2.591 13.212 1.00 93.94 90 PHE A C 1
ATOM 759 O O . PHE A 1 90 ? -15.408 -3.311 12.211 1.00 93.94 90 PHE A O 1
ATOM 766 N N . ASN A 1 91 ? -16.547 -2.015 13.646 1.00 93.62 91 ASN A N 1
ATOM 767 C CA . ASN A 1 91 ? -17.874 -2.304 13.100 1.00 93.62 91 ASN A CA 1
ATOM 768 C C . ASN A 1 91 ? -18.079 -1.816 11.657 1.00 93.62 91 ASN A C 1
ATOM 770 O O . ASN A 1 91 ? -18.937 -2.354 10.962 1.00 93.62 91 ASN A O 1
ATOM 774 N N . ILE A 1 92 ? -17.306 -0.827 11.191 1.00 90.19 92 ILE A N 1
ATOM 775 C CA . ILE A 1 92 ? -17.392 -0.337 9.803 1.00 90.19 92 ILE A CA 1
ATOM 776 C C . ILE A 1 92 ? -16.459 -1.096 8.849 1.00 90.19 92 ILE A C 1
ATOM 778 O O . ILE A 1 92 ? -16.545 -0.931 7.630 1.00 90.19 92 ILE A O 1
ATOM 782 N N . LEU A 1 93 ? -15.548 -1.915 9.384 1.00 90.06 93 LEU A N 1
ATOM 783 C CA . LEU A 1 93 ? -14.640 -2.728 8.585 1.00 90.06 93 LEU A CA 1
ATOM 784 C C . LEU A 1 93 ? -15.400 -3.861 7.884 1.00 90.06 93 LEU A C 1
ATOM 786 O O . LEU A 1 93 ? -16.415 -4.358 8.366 1.00 90.06 93 LEU A O 1
ATOM 790 N N . SER A 1 94 ? -14.864 -4.330 6.755 1.00 88.44 94 SER A N 1
ATOM 791 C CA . SER A 1 94 ? -15.396 -5.531 6.104 1.00 88.44 94 SER A CA 1
ATOM 792 C C . SER A 1 94 ? -15.237 -6.761 7.006 1.00 88.44 94 SER A C 1
ATOM 794 O O . SER A 1 94 ? -14.259 -6.859 7.750 1.00 88.44 94 SER A O 1
ATOM 796 N N . GLN A 1 95 ? -16.118 -7.759 6.874 1.00 90.75 95 GLN A N 1
ATOM 797 C CA . GLN A 1 95 ? -16.000 -9.020 7.626 1.00 90.75 95 GLN A CA 1
ATOM 798 C C . GLN A 1 95 ? -14.631 -9.696 7.444 1.00 90.75 95 GLN A C 1
ATOM 800 O O . GLN A 1 95 ? -14.094 -10.287 8.379 1.00 90.75 95 GLN A O 1
ATOM 805 N N . LYS A 1 96 ? -14.037 -9.599 6.247 1.00 90.62 96 LYS A N 1
ATOM 806 C CA . LYS A 1 96 ? -12.692 -10.127 5.980 1.00 90.62 96 LYS A CA 1
ATOM 807 C C . LYS A 1 96 ? -11.645 -9.409 6.832 1.00 90.62 96 LYS A C 1
ATOM 809 O O . LYS A 1 96 ? -10.817 -10.063 7.454 1.00 90.62 96 LYS A O 1
ATOM 814 N N . THR A 1 97 ? -11.698 -8.080 6.876 1.00 91.12 97 THR A N 1
ATOM 815 C CA . THR A 1 97 ? -10.770 -7.263 7.668 1.00 91.12 97 THR A CA 1
ATOM 816 C C . THR A 1 97 ? -10.946 -7.516 9.164 1.00 91.12 97 THR A C 1
ATOM 818 O O . THR A 1 97 ? -9.953 -7.695 9.858 1.00 91.12 97 THR A O 1
ATOM 821 N N . GLN A 1 98 ? -12.189 -7.622 9.647 1.00 94.50 98 GLN A N 1
ATOM 822 C CA . GLN A 1 98 ? -12.490 -7.954 11.045 1.00 94.50 98 GLN A CA 1
ATOM 823 C C . GLN A 1 98 ? -11.844 -9.275 11.487 1.00 94.50 98 GLN A C 1
ATOM 825 O O . GLN A 1 98 ? -11.327 -9.364 12.595 1.00 94.50 98 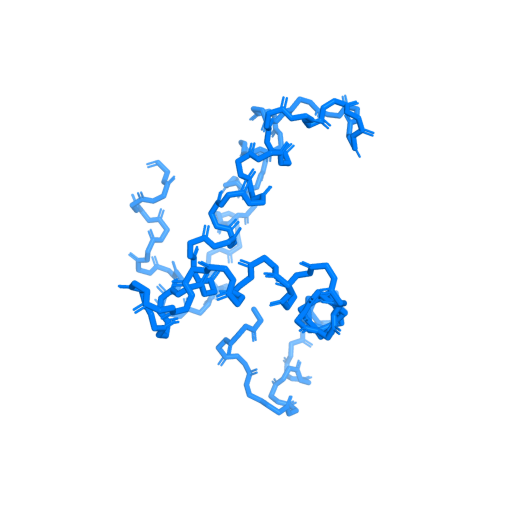GLN A O 1
ATOM 830 N N . ARG A 1 99 ? -11.825 -10.292 10.614 1.00 94.50 99 ARG A N 1
ATOM 831 C CA . ARG A 1 99 ? -11.197 -11.594 10.901 1.00 94.50 99 ARG A CA 1
ATOM 832 C C . ARG A 1 99 ? -9.670 -11.548 10.925 1.00 94.50 99 ARG A C 1
ATOM 834 O O . ARG A 1 99 ? -9.064 -12.345 11.628 1.00 94.50 99 ARG A O 1
ATOM 841 N N . ILE A 1 100 ? -9.056 -10.662 10.141 1.00 93.62 100 ILE A N 1
ATOM 842 C CA . ILE A 1 100 ? -7.592 -10.569 10.022 1.00 93.62 100 ILE A CA 1
ATOM 843 C C . ILE A 1 100 ? -7.006 -9.654 11.103 1.00 93.62 100 ILE A C 1
ATOM 845 O O . ILE A 1 100 ? -5.897 -9.912 11.564 1.00 93.62 100 ILE A O 1
ATOM 849 N N . LEU A 1 101 ? -7.742 -8.632 11.553 1.00 92.94 101 LEU A N 1
ATOM 850 C CA . LEU A 1 101 ? -7.254 -7.644 12.521 1.00 92.94 101 LEU A CA 1
ATOM 851 C C . LEU A 1 101 ? -6.559 -8.253 13.760 1.00 92.94 101 LEU A C 1
ATOM 853 O O . LEU A 1 101 ? -5.468 -7.783 14.078 1.00 92.94 101 LEU A O 1
ATOM 857 N N . PRO A 1 102 ? -7.076 -9.319 14.411 1.00 92.31 102 PRO A N 1
ATOM 858 C CA . PRO A 1 102 ? -6.413 -9.923 15.571 1.00 92.31 102 PRO A CA 1
ATOM 859 C C . PRO A 1 102 ? -5.031 -10.524 15.285 1.00 92.31 102 PRO A C 1
ATOM 861 O O . PRO A 1 102 ? -4.268 -10.740 16.213 1.00 92.31 102 PRO A O 1
ATOM 864 N N . THR A 1 103 ? -4.710 -10.826 14.024 1.00 92.25 103 THR A N 1
ATOM 865 C CA . THR A 1 103 ? -3.391 -11.355 13.623 1.00 92.25 103 THR A CA 1
ATOM 866 C C . THR A 1 103 ? -2.389 -10.260 13.260 1.00 92.25 103 THR A C 1
ATOM 868 O O . THR A 1 103 ? -1.206 -10.544 13.100 1.00 92.25 103 THR A O 1
ATOM 871 N N . MET A 1 104 ? -2.858 -9.019 13.091 1.00 85.94 104 MET A N 1
ATOM 872 C CA . MET A 1 104 ? -2.030 -7.871 12.711 1.00 85.94 104 MET A CA 1
ATOM 873 C C . MET A 1 104 ? -1.476 -7.099 13.916 1.00 85.94 104 MET A C 1
ATOM 875 O O . MET A 1 104 ? -0.510 -6.351 13.752 1.00 85.94 104 MET A O 1
ATOM 879 N N . ILE A 1 105 ? -2.124 -7.234 15.080 1.00 84.00 105 ILE A N 1
AT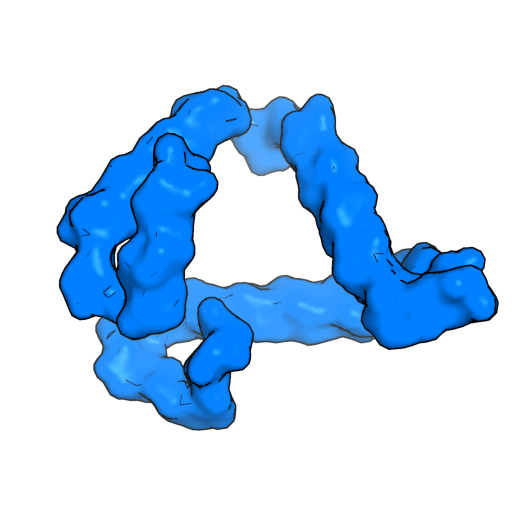OM 880 C CA . ILE A 1 105 ? -1.843 -6.491 16.319 1.00 84.00 105 ILE A CA 1
ATOM 881 C C . ILE A 1 105 ? -1.004 -7.342 17.268 1.00 84.00 105 ILE A C 1
ATOM 883 O O . ILE A 1 105 ? -1.330 -8.538 17.423 1.00 84.00 105 ILE A O 1
#